Protein AF-A0A841RKS8-F1 (afdb_monomer_lite)

Foldseek 3Di:
DKDKDFDDPVSCVVQVHDGGQIWIWDWDWDADPVRHTDDIDIDIGGPVPDDDDDDDDDDDPPDDDDDD

pLDDT: mean 91.21, std 13.99, range [47.31, 98.56]

InterPro domains:
  IPR011663 UbiC transcription regulator-associated [PF07702] (2-50)
  IPR028978 Chorismate pyruvate-lyase/UbiC transcription regulator-associated domain superfamily [G3DSA:3.40.1410.10] (1-56)
  IPR028978 Chorismate pyruvate-lyase/UbiC transcription regulator-associated domain superfamily [SSF64288] (2-55)

Organism: NCBI:txid74386

Radius of gyration: 19.43 Å; chains: 1; bounding box: 37×48×42 Å

Structure (mmCIF, N/CA/C/O backbone):
data_AF-A0A841RKS8-F1
#
_entry.id   AF-A0A841RKS8-F1
#
loop_
_atom_site.group_PDB
_atom_site.id
_atom_site.type_symbol
_atom_site.label_atom_id
_atom_site.label_alt_id
_atom_site.label_comp_id
_atom_site.label_asym_id
_atom_site.label_entity_id
_atom_site.label_seq_id
_atom_site.pdbx_PDB_ins_code
_atom_site.Cartn_x
_atom_site.Cartn_y
_atom_site.Cartn_z
_atom_site.occupancy
_atom_site.B_iso_or_equiv
_atom_site.auth_seq_id
_atom_site.auth_comp_id
_atom_site.auth_asym_id
_atom_site.auth_atom_id
_atom_site.pdbx_PDB_model_num
ATOM 1 N N . MET A 1 1 ? 6.689 -4.817 -2.680 1.00 92.88 1 MET A N 1
ATOM 2 C CA . MET A 1 1 ? 6.846 -5.402 -1.331 1.00 92.88 1 MET A CA 1
ATOM 3 C C . MET A 1 1 ? 5.462 -5.671 -0.764 1.00 92.88 1 MET A C 1
ATOM 5 O O . MET A 1 1 ? 4.565 -4.908 -1.091 1.00 92.88 1 MET A O 1
ATOM 9 N N . ILE A 1 2 ? 5.267 -6.746 0.003 1.00 95.19 2 ILE A N 1
ATOM 10 C CA . ILE A 1 2 ? 3.995 -7.022 0.691 1.00 95.19 2 ILE A CA 1
ATOM 11 C C . ILE A 1 2 ? 4.305 -7.241 2.168 1.00 95.19 2 ILE A C 1
ATOM 13 O O . ILE A 1 2 ? 5.152 -8.075 2.487 1.00 95.19 2 ILE A O 1
ATOM 17 N N . GLU A 1 3 ? 3.615 -6.516 3.042 1.00 96.94 3 GLU A N 1
ATOM 18 C CA . GLU A 1 3 ? 3.775 -6.589 4.495 1.00 96.94 3 GLU A CA 1
ATOM 19 C C . GLU A 1 3 ? 2.420 -6.613 5.203 1.00 96.94 3 GLU A C 1
ATOM 21 O O . GLU A 1 3 ? 1.407 -6.166 4.660 1.00 96.94 3 GLU A O 1
ATOM 26 N N . ILE A 1 4 ? 2.410 -7.129 6.434 1.00 96.88 4 ILE A N 1
ATOM 27 C CA . ILE A 1 4 ? 1.280 -6.961 7.347 1.00 96.88 4 ILE A CA 1
ATOM 28 C C . ILE A 1 4 ? 1.564 -5.757 8.231 1.00 96.88 4 ILE A C 1
ATOM 30 O O . ILE A 1 4 ? 2.592 -5.704 8.904 1.00 96.88 4 ILE A O 1
ATOM 34 N N . VAL A 1 5 ? 0.625 -4.821 8.252 1.00 97.81 5 VAL A N 1
ATOM 35 C CA . VAL A 1 5 ? 0.672 -3.609 9.072 1.00 97.81 5 VAL A CA 1
ATOM 36 C C . VAL A 1 5 ? -0.603 -3.504 9.901 1.00 97.81 5 VAL A C 1
ATOM 38 O O . VAL A 1 5 ? -1.613 -4.131 9.582 1.00 97.81 5 VAL A O 1
ATOM 41 N N . LEU A 1 6 ? -0.567 -2.717 10.972 1.00 98.44 6 LEU A N 1
ATOM 42 C CA . LEU A 1 6 ? -1.759 -2.385 11.750 1.00 98.44 6 LEU A CA 1
ATOM 43 C C . LEU A 1 6 ? -2.289 -1.031 11.276 1.00 98.44 6 LEU A C 1
ATOM 45 O O . LEU A 1 6 ? -1.498 -0.103 11.108 1.00 98.44 6 LEU A O 1
ATOM 49 N N . ALA A 1 7 ? -3.598 -0.924 11.051 1.00 98.31 7 ALA A N 1
ATOM 50 C CA . ALA A 1 7 ? -4.226 0.320 10.619 1.00 98.31 7 ALA A CA 1
ATOM 51 C C . ALA A 1 7 ? -3.997 1.436 11.651 1.00 98.31 7 ALA A C 1
ATOM 53 O O . ALA A 1 7 ? -4.294 1.263 12.833 1.00 98.31 7 ALA A O 1
ATOM 54 N N . ASP A 1 8 ? -3.484 2.576 11.197 1.00 98.19 8 ASP A N 1
ATOM 55 C CA . ASP A 1 8 ? -3.420 3.817 11.971 1.00 98.19 8 ASP A CA 1
ATOM 56 C C . ASP A 1 8 ? -4.731 4.612 11.843 1.00 98.19 8 ASP A C 1
ATOM 58 O O . ASP A 1 8 ? -5.692 4.134 11.238 1.00 98.19 8 ASP A O 1
ATOM 62 N N . GLU A 1 9 ? -4.799 5.820 12.413 1.00 98.56 9 GLU A N 1
ATOM 63 C CA . GLU A 1 9 ? -6.036 6.613 12.402 1.00 98.56 9 GLU A CA 1
ATOM 64 C C . GLU A 1 9 ? -6.510 6.934 10.978 1.00 98.56 9 GLU A C 1
ATOM 66 O O . GLU A 1 9 ? -7.704 6.878 10.697 1.00 98.56 9 GLU A O 1
ATOM 71 N N . THR A 1 10 ? -5.580 7.222 10.064 1.00 98.12 10 THR A N 1
ATOM 72 C CA . THR A 1 10 ? -5.909 7.591 8.678 1.00 98.12 10 THR A CA 1
ATOM 73 C C . THR A 1 10 ? -6.366 6.374 7.878 1.00 98.12 10 THR A C 1
ATOM 75 O O . THR A 1 10 ? -7.375 6.418 7.177 1.00 98.12 10 THR A O 1
ATOM 78 N N . THR A 1 11 ? -5.646 5.260 7.998 1.00 97.94 11 THR A N 1
ATOM 79 C CA . THR A 1 11 ? -5.963 4.008 7.303 1.00 97.94 11 THR A CA 1
ATOM 80 C C . THR A 1 11 ? -7.278 3.421 7.811 1.00 97.94 11 THR A C 1
ATOM 82 O O . THR A 1 11 ? -8.080 2.937 7.015 1.00 97.94 11 THR A O 1
ATOM 85 N N . SER A 1 12 ? -7.513 3.490 9.125 1.00 98.50 12 SER A N 1
ATOM 86 C CA . SER A 1 12 ? -8.756 3.062 9.775 1.00 98.50 12 SER A CA 1
ATOM 87 C C . SER A 1 12 ? -9.961 3.848 9.260 1.00 98.50 12 SER A C 1
ATOM 89 O O . SER A 1 12 ? -10.956 3.229 8.884 1.00 98.50 12 SER A O 1
ATOM 91 N N . ASP A 1 13 ? -9.844 5.175 9.158 1.00 98.50 13 ASP A N 1
ATOM 92 C CA . ASP A 1 13 ? -10.901 6.047 8.631 1.00 98.50 13 ASP A CA 1
ATOM 93 C C . ASP A 1 13 ? -11.199 5.747 7.153 1.00 98.50 13 ASP A C 1
ATOM 95 O O . ASP A 1 13 ? -12.341 5.479 6.780 1.00 98.50 13 ASP A O 1
ATOM 99 N N . TYR A 1 14 ? -10.168 5.682 6.305 1.00 98.19 14 TYR A N 1
ATOM 100 C CA . TYR A 1 14 ? -10.355 5.437 4.870 1.00 98.19 14 TYR A CA 1
ATOM 101 C C . TYR A 1 14 ? -10.873 4.040 4.533 1.00 98.19 14 TYR A C 1
ATOM 103 O O . TYR A 1 14 ? -11.595 3.876 3.547 1.00 98.19 14 TYR A O 1
ATOM 111 N N . LEU A 1 15 ? -10.502 3.024 5.313 1.00 97.44 15 LEU A N 1
ATOM 112 C CA . LEU A 1 15 ? -10.919 1.641 5.077 1.00 97.44 15 LEU A CA 1
ATOM 113 C C . LEU A 1 15 ? -12.144 1.226 5.903 1.00 97.44 15 LEU A C 1
ATOM 115 O O . LEU A 1 15 ? -12.597 0.078 5.778 1.00 97.44 15 LEU A O 1
ATOM 119 N N . ASP A 1 16 ? -12.684 2.134 6.720 1.00 97.88 16 ASP A N 1
ATOM 120 C CA . ASP A 1 16 ? -13.823 1.890 7.611 1.00 97.88 16 ASP A CA 1
ATOM 121 C C . ASP A 1 16 ? -13.606 0.633 8.479 1.00 97.88 16 ASP A C 1
ATOM 123 O O . ASP A 1 16 ? -14.434 -0.284 8.543 1.00 97.88 16 ASP A O 1
ATOM 127 N N . CYS A 1 17 ? -12.414 0.510 9.066 1.00 97.44 17 CYS A N 1
ATOM 128 C CA . CYS A 1 17 ? -12.030 -0.604 9.935 1.00 97.44 17 CYS A CA 1
ATOM 129 C C . CYS A 1 17 ? -11.607 -0.118 11.323 1.00 97.44 17 CYS A C 1
ATOM 131 O O . CYS A 1 17 ? -11.398 1.069 11.541 1.00 97.44 17 CYS A O 1
ATOM 133 N N . GLU A 1 18 ? -11.491 -1.038 12.280 1.00 98.31 18 GLU A N 1
ATOM 134 C CA . GLU A 1 18 ? -11.037 -0.700 13.631 1.00 98.31 18 GLU A CA 1
ATOM 1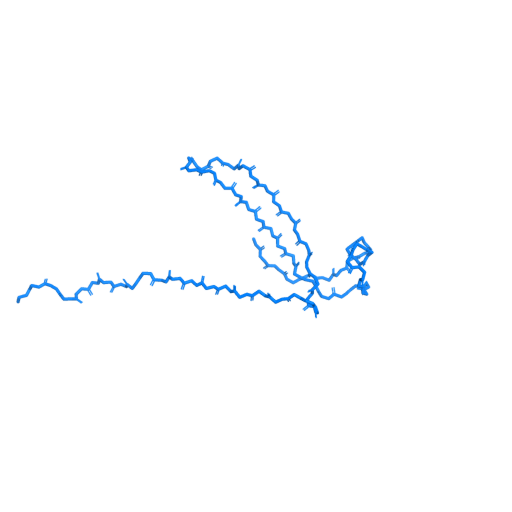35 C C . GLU A 1 18 ? -9.581 -0.204 13.625 1.00 98.31 18 GLU A C 1
ATOM 137 O O . GLU A 1 18 ? -8.738 -0.724 12.888 1.00 98.31 18 GLU A O 1
ATOM 142 N N . LEU A 1 19 ? -9.269 0.774 14.484 1.00 98.38 19 LEU A N 1
ATOM 143 C CA . LEU A 1 19 ? -7.889 1.186 14.733 1.00 98.38 19 LEU A CA 1
ATOM 144 C C . LEU A 1 19 ? -7.070 -0.031 15.185 1.00 98.38 19 LEU A C 1
ATOM 146 O O . LEU A 1 19 ? -7.467 -0.761 16.093 1.00 98.38 19 LEU A O 1
ATOM 150 N N . GLY A 1 20 ? -5.922 -0.247 14.552 1.00 98.44 20 GLY A N 1
ATOM 151 C CA . GLY A 1 20 ? -5.073 -1.405 14.798 1.00 98.44 20 GLY A CA 1
ATOM 152 C C . GLY A 1 20 ? -5.512 -2.686 14.084 1.00 98.44 20 GLY A C 1
ATOM 153 O O . GLY A 1 20 ? -4.868 -3.718 14.274 1.00 98.44 20 GLY A O 1
ATOM 154 N N . ALA A 1 21 ? -6.562 -2.661 13.255 1.00 98.38 21 ALA A N 1
ATOM 155 C CA . ALA A 1 21 ? -6.936 -3.821 12.449 1.00 98.38 21 ALA A CA 1
ATOM 156 C C . ALA A 1 21 ? -5.790 -4.221 11.494 1.00 98.38 21 ALA A C 1
ATOM 158 O O . ALA A 1 21 ? -5.140 -3.345 10.916 1.00 98.38 21 ALA A O 1
ATOM 159 N N . PRO A 1 22 ? -5.525 -5.526 11.297 1.00 98.06 22 PRO A N 1
ATOM 160 C CA . PRO A 1 22 ? -4.476 -5.980 10.396 1.00 98.06 22 PRO A CA 1
ATOM 161 C C . PRO A 1 22 ? -4.835 -5.703 8.930 1.00 98.06 22 PRO A C 1
ATOM 163 O O . PRO A 1 22 ? -5.905 -6.075 8.435 1.00 98.06 22 PRO A O 1
ATOM 166 N N . CYS A 1 23 ? -3.894 -5.094 8.220 1.00 98.25 23 CYS A N 1
ATOM 167 C CA . CYS A 1 23 ? -3.981 -4.750 6.810 1.00 98.25 23 CYS A CA 1
ATOM 168 C C . CYS A 1 23 ? -2.796 -5.333 6.039 1.00 98.25 23 CYS A C 1
ATOM 170 O O . CYS A 1 23 ? -1.703 -5.508 6.578 1.00 98.25 23 CYS A O 1
ATOM 172 N N . PHE A 1 24 ? -3.003 -5.576 4.749 1.00 97.94 24 PHE A N 1
ATOM 173 C CA . PHE A 1 24 ? -1.911 -5.747 3.802 1.00 97.94 24 PHE A CA 1
ATOM 174 C C . PHE A 1 24 ? -1.448 -4.374 3.337 1.00 97.94 24 PHE A C 1
ATOM 176 O O . PHE A 1 24 ? -2.253 -3.604 2.815 1.00 97.94 24 PHE A O 1
ATOM 183 N N . TYR A 1 25 ? -0.161 -4.100 3.485 1.00 97.75 25 TYR A N 1
ATOM 184 C CA . TYR A 1 25 ? 0.513 -2.987 2.838 1.00 97.75 25 TYR A CA 1
ATOM 185 C C . TYR A 1 25 ? 1.260 -3.505 1.613 1.00 97.75 25 TYR A C 1
ATOM 187 O O . TYR A 1 25 ? 2.059 -4.439 1.717 1.00 97.75 25 TYR A O 1
ATOM 195 N N . ILE A 1 26 ? 0.974 -2.934 0.445 1.00 97.44 26 ILE A N 1
ATOM 196 C CA . ILE A 1 26 ? 1.569 -3.346 -0.823 1.00 97.44 26 ILE A CA 1
ATOM 197 C C . ILE A 1 26 ? 2.210 -2.144 -1.499 1.00 97.44 26 ILE A C 1
ATOM 199 O O . ILE A 1 26 ? 1.538 -1.167 -1.824 1.00 97.44 26 ILE A O 1
ATOM 203 N N . GLU A 1 27 ? 3.505 -2.268 -1.769 1.00 97.88 27 GLU A N 1
ATOM 204 C CA . GLU A 1 27 ? 4.248 -1.343 -2.620 1.00 97.88 27 GLU A CA 1
ATOM 205 C C . GLU A 1 27 ? 4.546 -1.981 -3.972 1.00 97.88 27 GLU A C 1
ATOM 207 O O . GLU A 1 27 ? 5.076 -3.102 -4.026 1.00 97.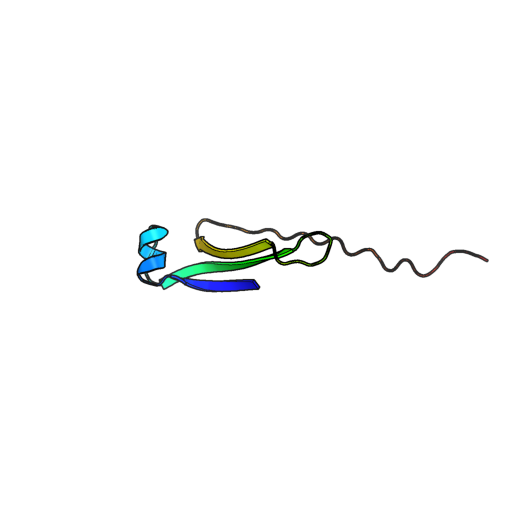88 27 GLU A O 1
ATOM 212 N N . THR A 1 28 ? 4.281 -1.262 -5.060 1.00 97.00 28 THR A N 1
ATOM 213 C CA . THR A 1 28 ? 4.639 -1.698 -6.414 1.00 97.00 28 THR A CA 1
ATOM 214 C C . THR A 1 28 ? 5.416 -0.620 -7.162 1.00 97.00 28 THR A C 1
ATOM 216 O O . THR A 1 28 ? 5.242 0.574 -6.927 1.00 97.00 28 THR A O 1
ATOM 219 N N . VAL A 1 29 ? 6.307 -1.062 -8.050 1.00 98.00 29 VAL A N 1
ATOM 220 C CA . VAL A 1 29 ? 6.995 -0.222 -9.033 1.00 98.00 29 VAL A CA 1
ATOM 221 C C . VAL A 1 29 ? 6.728 -0.860 -10.387 1.00 98.00 29 VAL A C 1
ATOM 223 O O . VAL A 1 29 ? 7.018 -2.046 -10.559 1.00 98.00 29 VAL A O 1
ATOM 226 N N . ALA A 1 30 ? 6.176 -0.096 -11.324 1.00 97.12 30 ALA A N 1
ATOM 227 C CA . ALA A 1 30 ? 6.032 -0.528 -12.707 1.00 97.12 30 ALA A CA 1
ATOM 228 C C . ALA A 1 30 ? 7.140 0.101 -13.551 1.00 97.12 30 ALA A C 1
ATOM 230 O O . ALA A 1 30 ? 7.414 1.300 -13.445 1.00 97.12 30 ALA A O 1
ATOM 231 N N . GLU A 1 31 ? 7.763 -0.713 -14.394 1.00 98.25 31 GLU A N 1
ATOM 232 C CA . GLU A 1 31 ? 8.804 -0.302 -15.331 1.00 98.25 31 GLU A CA 1
ATOM 233 C C . GLU A 1 31 ? 8.336 -0.580 -16.761 1.00 98.25 31 GLU A C 1
ATOM 235 O O . GLU A 1 31 ? 7.607 -1.545 -17.012 1.00 98.25 31 GLU A O 1
ATOM 240 N N . ASP A 1 32 ? 8.724 0.279 -17.699 1.00 97.56 32 ASP A N 1
ATOM 241 C CA . ASP A 1 32 ? 8.524 0.015 -19.119 1.00 97.56 32 ASP A CA 1
ATOM 242 C C . ASP A 1 32 ? 9.524 -1.029 -19.651 1.00 97.56 32 ASP A C 1
ATOM 244 O O . ASP A 1 32 ? 10.366 -1.571 -18.933 1.00 97.56 32 ASP A O 1
ATOM 248 N N . LYS A 1 33 ? 9.438 -1.320 -20.953 1.00 97.25 33 LYS A N 1
ATOM 249 C CA . LYS A 1 33 ? 10.308 -2.302 -21.619 1.00 97.25 33 LYS A CA 1
ATOM 250 C C . LYS A 1 33 ? 11.801 -1.945 -21.584 1.00 97.25 33 LYS A C 1
ATOM 252 O O . LYS A 1 33 ? 12.626 -2.827 -21.804 1.00 97.25 33 LYS A O 1
ATOM 257 N N . ASP A 1 34 ? 12.132 -0.674 -21.369 1.00 97.62 34 ASP A N 1
ATOM 258 C CA . ASP A 1 34 ? 13.500 -0.160 -21.341 1.00 97.62 34 ASP A CA 1
ATOM 259 C C . ASP A 1 34 ? 14.003 -0.001 -19.888 1.00 97.62 34 ASP A C 1
ATOM 261 O O . ASP A 1 34 ? 15.118 0.472 -19.663 1.00 97.62 34 ASP A O 1
ATOM 265 N N . GLY A 1 35 ? 13.208 -0.436 -18.899 1.00 96.56 35 GLY A N 1
ATOM 266 C CA . GLY A 1 35 ? 13.526 -0.371 -17.472 1.00 96.56 35 GLY A CA 1
ATOM 267 C C . GLY A 1 35 ? 13.277 1.002 -16.846 1.00 96.56 35 GLY A C 1
ATOM 268 O O . GLY A 1 35 ? 13.704 1.253 -15.717 1.00 96.56 35 GLY A O 1
ATOM 269 N N . ALA A 1 36 ? 12.614 1.924 -17.552 1.00 97.69 36 ALA A N 1
ATOM 270 C CA . ALA A 1 36 ? 12.257 3.211 -16.973 1.00 97.69 36 ALA A CA 1
ATOM 271 C C . ALA A 1 36 ? 11.060 3.036 -16.032 1.00 97.69 36 ALA A C 1
ATOM 273 O O . ALA A 1 36 ? 10.028 2.491 -16.416 1.00 97.69 36 ALA A O 1
ATOM 274 N N . LYS A 1 37 ? 11.181 3.526 -14.794 1.00 97.81 37 LYS A N 1
ATOM 275 C CA . LYS A 1 37 ? 10.086 3.510 -13.815 1.00 97.81 37 LYS A CA 1
ATOM 276 C C . LYS A 1 37 ? 8.976 4.453 -14.267 1.00 97.81 37 LYS A C 1
ATOM 278 O O . LYS A 1 37 ? 9.207 5.655 -14.387 1.00 97.81 37 LYS A O 1
ATOM 283 N N . ILE A 1 38 ? 7.784 3.908 -14.480 1.00 97.56 38 ILE A N 1
ATOM 284 C CA . ILE A 1 38 ? 6.606 4.653 -14.940 1.00 97.56 38 ILE A CA 1
ATOM 285 C C . ILE A 1 38 ? 5.559 4.841 -13.841 1.00 97.56 38 ILE A C 1
ATOM 287 O O . ILE A 1 38 ? 4.768 5.777 -13.914 1.00 97.56 38 ILE A O 1
ATOM 291 N N . GLU A 1 39 ? 5.572 3.996 -12.808 1.00 98.06 39 GLU A N 1
ATOM 292 C CA . GLU A 1 39 ? 4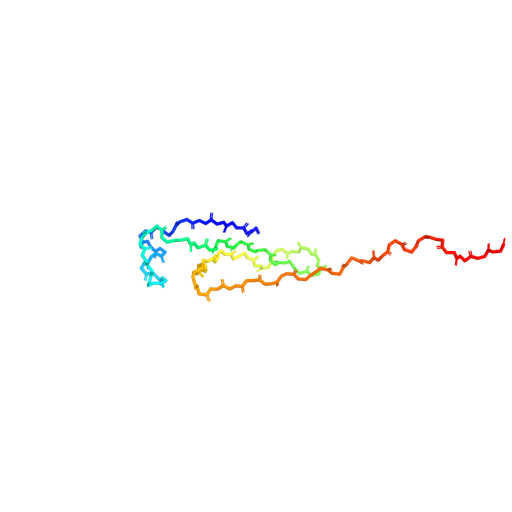.628 4.078 -11.694 1.00 98.06 39 GLU A CA 1
ATOM 293 C C . GLU A 1 39 ? 5.278 3.621 -10.389 1.00 98.06 39 GLU A C 1
ATOM 295 O O . GLU A 1 39 ? 6.056 2.666 -10.364 1.00 98.06 39 GLU A O 1
ATOM 300 N N . TYR A 1 40 ? 4.916 4.295 -9.300 1.00 97.62 40 TYR A N 1
ATOM 301 C CA . TYR A 1 40 ? 5.110 3.826 -7.937 1.00 97.62 40 TYR A CA 1
ATOM 302 C C . TYR A 1 40 ? 3.777 3.928 -7.202 1.00 97.62 40 TYR A C 1
ATOM 304 O O . TYR A 1 40 ? 3.151 4.991 -7.227 1.00 97.62 40 TYR A O 1
ATOM 312 N N . SER A 1 41 ? 3.351 2.848 -6.549 1.00 97.69 41 SER A N 1
ATOM 313 C CA . SER A 1 41 ? 2.111 2.839 -5.775 1.00 97.69 41 SER A CA 1
ATOM 314 C C . SER A 1 41 ? 2.298 2.215 -4.397 1.00 97.69 41 SER A C 1
ATOM 316 O O . SER A 1 41 ? 3.049 1.255 -4.222 1.00 97.69 41 SER A O 1
ATOM 318 N N . GLN A 1 42 ? 1.594 2.793 -3.424 1.00 97.69 42 GLN A N 1
ATOM 319 C CA . GLN A 1 42 ? 1.463 2.323 -2.049 1.00 97.69 42 GLN A CA 1
ATOM 320 C C . GLN A 1 42 ? -0.026 2.096 -1.797 1.00 97.69 42 GLN A C 1
ATOM 322 O O . GLN A 1 42 ? -0.840 2.984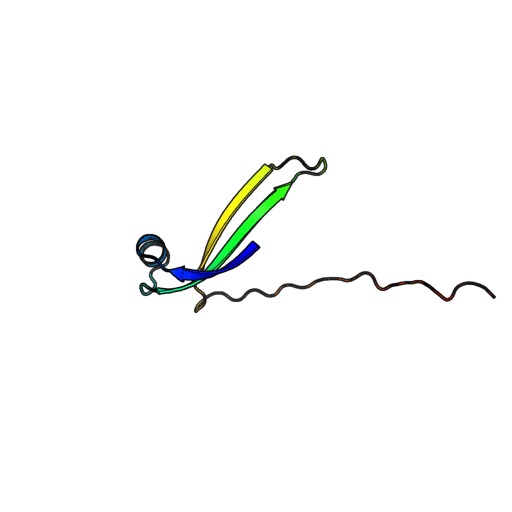 -2.044 1.00 97.69 42 GLN A O 1
ATOM 327 N N . SER A 1 43 ? -0.404 0.894 -1.379 1.00 97.19 43 SER A N 1
ATOM 328 C CA . SER A 1 43 ? -1.806 0.507 -1.209 1.00 97.19 43 SER A CA 1
ATOM 329 C C . SER A 1 43 ? -2.012 -0.254 0.090 1.00 97.19 43 SER A C 1
ATOM 331 O O . SER A 1 43 ? -1.192 -1.092 0.462 1.00 97.19 43 SER A O 1
ATOM 333 N N . TYR A 1 44 ? -3.142 0.007 0.743 1.00 98.06 44 TYR A N 1
ATOM 334 C CA . TYR A 1 44 ? -3.564 -0.681 1.956 1.00 98.06 44 TYR A CA 1
ATOM 335 C C . TYR A 1 44 ? -4.853 -1.451 1.684 1.00 98.06 44 TYR A C 1
ATOM 337 O O . TYR A 1 44 ? -5.817 -0.901 1.153 1.00 98.06 44 TYR A O 1
ATOM 345 N N . PHE A 1 45 ? -4.879 -2.724 2.069 1.00 97.75 45 PHE A N 1
ATOM 346 C CA . PHE A 1 45 ? -6.049 -3.585 1.940 1.00 97.75 45 PHE A CA 1
ATOM 347 C C . PHE A 1 45 ? -6.414 -4.181 3.288 1.00 97.75 45 PHE A C 1
ATOM 349 O O . PHE A 1 45 ? -5.558 -4.629 4.048 1.00 97.75 45 PHE A O 1
ATOM 356 N N . ARG A 1 46 ? -7.710 -4.245 3.569 1.00 97.25 46 ARG A N 1
ATOM 357 C CA . ARG A 1 46 ? -8.244 -4.891 4.766 1.00 97.25 46 ARG A CA 1
ATOM 358 C C . ARG A 1 46 ? -7.945 -6.384 4.781 1.00 97.25 46 ARG A C 1
ATOM 360 O O . ARG A 1 46 ? -8.381 -7.095 3.872 1.00 97.25 46 ARG A O 1
ATOM 367 N N . GLY A 1 47 ? -7.259 -6.851 5.824 1.00 95.69 47 GLY A N 1
ATOM 368 C CA . GLY A 1 47 ? -6.908 -8.263 5.984 1.00 95.69 47 GLY A CA 1
ATOM 369 C C . GLY A 1 47 ? -8.116 -9.167 6.230 1.00 95.69 47 GLY A C 1
ATOM 370 O O . GLY A 1 47 ? -8.097 -10.333 5.856 1.00 95.69 47 GLY A O 1
ATOM 371 N N . ASP A 1 48 ? -9.199 -8.623 6.789 1.00 95.56 48 ASP A N 1
ATOM 372 C CA . ASP A 1 48 ? -10.454 -9.342 7.039 1.00 95.56 48 ASP A CA 1
ATOM 373 C C . ASP A 1 48 ? -11.359 -9.458 5.798 1.00 95.56 48 ASP A C 1
ATOM 375 O O . ASP A 1 48 ? -12.300 -10.250 5.796 1.00 95.56 48 ASP A O 1
ATOM 379 N N . ARG A 1 49 ? -11.092 -8.682 4.738 1.00 95.56 49 ARG A N 1
ATOM 380 C CA . ARG A 1 49 ? -11.920 -8.645 3.515 1.00 95.56 49 ARG A CA 1
ATOM 381 C C . ARG A 1 49 ? -11.189 -9.059 2.242 1.00 95.56 49 ARG A C 1
ATOM 383 O O . ARG A 1 49 ? -11.842 -9.315 1.233 1.00 95.56 49 ARG A O 1
ATOM 390 N N . THR A 1 50 ? -9.861 -9.119 2.267 1.00 95.12 50 THR A N 1
ATOM 391 C CA . THR A 1 50 ? -9.043 -9.304 1.063 1.00 95.12 50 THR A CA 1
ATOM 392 C C . THR A 1 50 ? -8.177 -10.542 1.194 1.00 95.12 50 THR A C 1
ATOM 394 O O . THR A 1 50 ? -7.539 -10.752 2.218 1.00 95.12 50 THR A O 1
ATOM 397 N N . ASN A 1 51 ? -8.124 -11.343 0.134 1.00 93.56 51 ASN A N 1
ATOM 398 C CA . ASN A 1 51 ? -7.223 -12.482 0.026 1.00 93.56 51 ASN A CA 1
ATOM 399 C C . ASN A 1 51 ? -6.439 -12.363 -1.280 1.00 93.56 51 ASN A C 1
ATOM 401 O O . ASN A 1 51 ? -7.016 -12.039 -2.318 1.00 93.56 51 ASN A O 1
ATOM 405 N N . PHE A 1 52 ? -5.142 -12.651 -1.2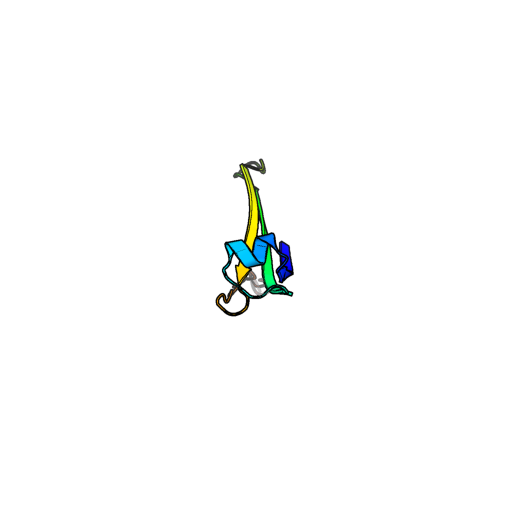27 1.00 93.62 52 PHE A N 1
ATOM 406 C CA . PHE A 1 52 ? -4.266 -12.653 -2.394 1.00 93.62 52 PHE A CA 1
ATOM 407 C C . PHE A 1 52 ? -3.782 -14.076 -2.670 1.00 93.62 52 PHE A C 1
ATOM 409 O O . PHE A 1 52 ? -3.334 -14.771 -1.760 1.00 93.62 52 PHE A O 1
ATOM 416 N N . VAL A 1 53 ? -3.845 -14.494 -3.934 1.00 94.19 53 VAL A N 1
ATOM 417 C CA . VAL A 1 53 ? -3.238 -15.739 -4.419 1.00 94.19 53 VAL A CA 1
ATOM 418 C C . VAL A 1 53 ? -2.158 -15.355 -5.416 1.00 94.19 53 VAL A C 1
ATOM 420 O O . VAL A 1 53 ? -2.420 -14.610 -6.358 1.00 94.19 53 VAL A O 1
ATOM 423 N N . ILE A 1 54 ? -0.938 -15.837 -5.187 1.00 91.69 54 ILE A N 1
ATOM 424 C CA . ILE A 1 54 ? 0.211 -15.567 -6.051 1.00 91.69 54 ILE A CA 1
ATOM 425 C C . ILE A 1 54 ? 0.644 -16.889 -6.666 1.00 91.69 54 ILE A C 1
ATOM 427 O O . ILE A 1 54 ? 1.110 -17.788 -5.968 1.00 91.69 54 ILE A O 1
ATOM 431 N N . GLU A 1 55 ? 0.508 -16.989 -7.982 1.00 93.44 55 GLU A N 1
ATOM 432 C CA . GLU A 1 55 ? 1.012 -18.120 -8.750 1.00 93.44 55 GLU A CA 1
ATOM 433 C C . GLU A 1 55 ? 2.357 -17.762 -9.370 1.00 93.44 55 GLU A C 1
ATOM 435 O O . GLU A 1 55 ? 2.564 -16.656 -9.875 1.00 93.44 55 GLU A O 1
ATOM 440 N N . ARG A 1 56 ? 3.290 -18.714 -9.343 1.00 91.00 56 ARG A N 1
ATOM 441 C CA . ARG A 1 56 ? 4.582 -18.564 -10.002 1.00 91.00 56 ARG A CA 1
ATOM 442 C C . ARG A 1 56 ? 4.870 -19.782 -10.853 1.00 91.00 56 ARG A C 1
ATOM 444 O O . ARG A 1 56 ? 4.986 -20.894 -10.346 1.00 91.00 56 ARG A O 1
ATOM 451 N N . TYR A 1 57 ? 5.052 -19.536 -12.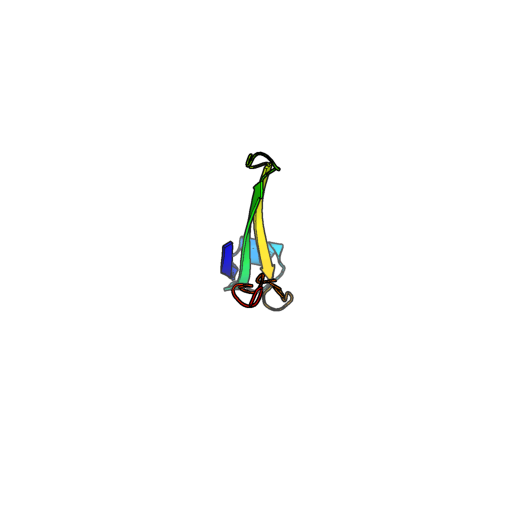143 1.00 91.31 57 TYR A N 1
ATOM 452 C CA . TYR A 1 57 ? 5.596 -20.524 -13.057 1.00 91.31 57 TYR A CA 1
ATOM 453 C C . TYR A 1 57 ? 7.114 -20.511 -12.930 1.00 91.31 57 TYR A C 1
ATOM 455 O O . TYR A 1 57 ? 7.771 -19.512 -13.224 1.00 91.31 57 TYR A O 1
ATOM 463 N N . TYR A 1 58 ? 7.668 -21.624 -12.465 1.00 85.69 58 TYR A N 1
ATOM 464 C CA . TYR A 1 58 ? 9.100 -21.864 -12.518 1.00 85.69 58 TYR A CA 1
ATOM 465 C C . TYR A 1 58 ? 9.372 -22.654 -13.797 1.00 85.69 58 TYR A C 1
ATOM 467 O O . TYR A 1 58 ? 8.873 -23.777 -13.906 1.00 85.69 58 TYR A O 1
ATOM 475 N N . PRO A 1 59 ? 10.102 -22.103 -14.784 1.00 81.44 59 PRO A N 1
ATOM 476 C CA . PRO A 1 59 ? 10.558 -22.918 -15.898 1.00 81.44 59 PRO A CA 1
ATOM 477 C C . PRO A 1 59 ? 11.419 -24.040 -15.311 1.00 81.44 59 PRO A C 1
ATOM 479 O O . PRO A 1 59 ? 12.394 -23.774 -14.608 1.00 81.44 59 PRO A O 1
ATOM 482 N N . GLY A 1 60 ? 10.998 -25.290 -15.516 1.00 75.00 60 GLY A N 1
ATOM 483 C CA . GLY A 1 60 ? 11.733 -26.452 -15.035 1.00 75.00 60 GLY A CA 1
ATOM 484 C C . GLY A 1 60 ? 13.152 -26.440 -15.595 1.00 75.00 60 GLY A C 1
ATOM 485 O O . GLY A 1 60 ? 13.358 -26.056 -16.748 1.00 75.00 60 GLY A O 1
ATOM 486 N N . ASN A 1 61 ? 14.124 -26.856 -14.782 1.00 64.38 61 ASN A N 1
ATOM 487 C CA . ASN A 1 61 ? 15.475 -27.148 -15.246 1.00 64.38 61 ASN A CA 1
ATOM 488 C C . ASN A 1 61 ? 15.401 -28.280 -16.281 1.00 64.38 61 ASN A C 1
ATOM 490 O O . ASN A 1 61 ? 15.534 -29.450 -15.939 1.00 64.38 61 ASN A O 1
ATOM 494 N N . HIS A 1 62 ? 15.179 -27.945 -17.548 1.00 60.75 62 HIS A N 1
ATOM 495 C CA . HIS A 1 62 ? 15.467 -28.846 -18.651 1.00 60.75 62 HIS A CA 1
ATOM 496 C C . HIS A 1 62 ? 16.978 -28.819 -18.893 1.00 60.75 62 HIS A C 1
ATOM 498 O O . HIS A 1 62 ? 17.476 -28.108 -19.762 1.00 60.75 62 HIS A O 1
ATOM 504 N N . GLN A 1 63 ? 17.706 -29.590 -18.089 1.00 56.09 63 GLN A N 1
ATOM 505 C CA . GLN A 1 63 ? 18.978 -30.175 -18.491 1.00 56.09 63 GLN A CA 1
ATOM 506 C C . GLN A 1 63 ? 18.862 -31.692 -18.345 1.00 56.09 63 GLN A C 1
ATOM 508 O O . GLN A 1 63 ? 18.473 -32.170 -17.285 1.00 56.09 63 GLN A O 1
ATOM 513 N N . GLU A 1 64 ? 19.218 -32.374 -19.442 1.00 55.16 64 GLU A N 1
ATOM 514 C CA . GLU A 1 64 ? 19.285 -33.831 -19.654 1.00 55.16 64 GLU A CA 1
ATOM 515 C C . GLU A 1 64 ? 17.888 -34.473 -19.809 1.00 55.16 64 GLU A C 1
ATOM 517 O O . GLU A 1 64 ? 17.060 -34.435 -18.915 1.00 55.16 64 GLU A O 1
ATOM 522 N N . GLU A 1 65 ? 17.467 -34.984 -20.967 1.00 52.12 65 GLU A N 1
ATOM 523 C CA . GLU A 1 65 ? 18.179 -35.887 -21.869 1.00 52.12 65 GLU A CA 1
ATOM 524 C C . GLU A 1 65 ? 17.897 -35.532 -23.341 1.00 52.12 65 GLU A C 1
ATOM 526 O O . GLU A 1 65 ? 16.774 -35.605 -23.843 1.00 52.12 65 GLU A O 1
ATOM 531 N N . SER A 1 66 ? 18.934 -35.148 -24.076 1.00 53.09 66 SER A N 1
ATOM 532 C CA . SER A 1 66 ? 18.942 -35.242 -25.533 1.00 53.09 66 SER A CA 1
ATOM 533 C C . SER A 1 66 ? 20.340 -35.643 -25.969 1.00 53.09 66 SER A C 1
ATOM 535 O O . SER A 1 66 ? 21.289 -34.883 -25.799 1.00 53.09 66 SER A O 1
ATOM 537 N N . ASN A 1 67 ? 20.390 -36.825 -26.578 1.00 49.03 67 ASN A N 1
ATOM 538 C CA . ASN A 1 67 ? 21.462 -37.411 -27.378 1.00 49.03 67 ASN A CA 1
ATOM 539 C C . ASN A 1 67 ? 22.506 -38.289 -26.665 1.00 49.03 67 ASN A C 1
ATOM 541 O O . ASN A 1 67 ? 23.614 -37.852 -26.365 1.00 49.03 67 ASN A O 1
ATOM 545 N N . ASN A 1 68 ? 22.132 -39.578 -26.647 1.00 47.31 68 ASN A N 1
ATOM 546 C CA . ASN A 1 68 ? 22.840 -40.718 -27.258 1.00 47.31 68 ASN A CA 1
ATOM 547 C C . ASN A 1 68 ? 23.708 -41.599 -26.355 1.00 47.31 68 ASN A C 1
ATOM 549 O O . ASN A 1 68 ? 24.895 -41.267 -26.151 1.00 47.31 68 ASN A O 1
#

Secondary structure (DSSP, 8-state):
-EEEEE--HHHHHHHT--TT-EEEEEEEEEE-TTS-EEEEEEEEEETTT--------------S----

Sequence (68 aa):
MIEIVLADETTSDYLDCELGAPCFYIETVAEDKDGAKIEYSQSYFRGDRTNFVIERYYPGNHQEESNN